Protein AF-R0D579-F1 (afdb_monomer_lite)

Secondary structure (DSSP, 8-state):
------GGGGGGS------EEEEEEEEEEEETTEEEEEEEEEEEEEEE-PPPS-SS---S--HHHHTT-TTS--

Foldseek 3Di:
DDDDDDPVCPVVPDPCLPWDKDQWDWAWDADPNDIDIDIGGDPDIDTDGDDDVPPDPDDPPPVVCVHVPPVVPD

Structure (mmCIF, N/CA/C/O backbone):
data_AF-R0D579-F1
#
_entry.id   AF-R0D579-F1
#
loop_
_atom_site.group_PDB
_atom_site.id
_atom_site.type_symbol
_atom_site.label_atom_id
_atom_site.label_alt_id
_atom_site.label_comp_id
_atom_site.label_asym_id
_atom_site.label_entity_id
_atom_site.label_seq_id
_atom_site.pdbx_PDB_ins_code
_atom_site.Cartn_x
_atom_site.Cartn_y
_atom_site.Cartn_z
_atom_site.occupancy
_atom_site.B_iso_or_equiv
_atom_site.auth_seq_id
_atom_site.auth_comp_id
_atom_site.auth_asym_id
_atom_site.auth_atom_id
_atom_site.pdbx_PDB_model_num
ATOM 1 N N . MET A 1 1 ? 17.693 -8.289 3.915 1.00 60.19 1 MET A N 1
ATOM 2 C CA . MET A 1 1 ? 18.969 -7.543 3.922 1.00 60.19 1 MET A CA 1
ATOM 3 C C . MET A 1 1 ? 18.852 -6.523 2.808 1.00 60.19 1 MET A C 1
ATOM 5 O O . MET A 1 1 ? 18.529 -6.935 1.705 1.00 60.19 1 MET A O 1
ATOM 9 N N . ILE A 1 2 ? 18.995 -5.234 3.107 1.00 73.44 2 ILE A N 1
ATOM 10 C CA . ILE A 1 2 ? 18.970 -4.184 2.080 1.00 73.44 2 ILE A CA 1
ATOM 11 C C . ILE A 1 2 ? 20.379 -4.107 1.488 1.00 73.44 2 ILE A C 1
ATOM 13 O O . ILE A 1 2 ? 21.352 -4.088 2.242 1.00 73.44 2 ILE A O 1
ATOM 17 N N . THR A 1 3 ? 20.484 -4.134 0.163 1.00 75.88 3 THR A N 1
ATOM 18 C CA . THR A 1 3 ? 21.749 -4.060 -0.577 1.00 75.88 3 THR A CA 1
ATOM 19 C C . THR A 1 3 ? 21.845 -2.737 -1.319 1.00 75.88 3 THR A C 1
ATOM 21 O O . THR A 1 3 ? 20.840 -2.234 -1.811 1.00 75.88 3 THR A O 1
ATOM 24 N N . GLU A 1 4 ? 23.055 -2.194 -1.414 1.00 82.81 4 GLU A N 1
ATOM 25 C CA . GLU A 1 4 ? 23.343 -0.967 -2.159 1.00 82.81 4 GLU A CA 1
ATOM 26 C C . GLU A 1 4 ? 22.940 -1.090 -3.640 1.00 82.81 4 GLU A C 1
ATOM 28 O O . GLU A 1 4 ? 23.208 -2.107 -4.295 1.00 82.81 4 GLU A O 1
ATOM 33 N N . MET A 1 5 ? 22.289 -0.048 -4.163 1.00 80.44 5 MET A N 1
ATOM 34 C CA . MET A 1 5 ? 21.891 0.034 -5.566 1.00 80.44 5 MET A CA 1
ATOM 35 C C . MET A 1 5 ? 23.122 0.224 -6.458 1.00 80.44 5 MET A C 1
ATOM 37 O O . MET A 1 5 ? 24.032 0.977 -6.134 1.00 80.44 5 MET A O 1
ATOM 41 N N . LYS A 1 6 ? 23.151 -0.474 -7.595 1.00 85.25 6 LYS A N 1
ATOM 42 C CA . LYS A 1 6 ? 24.228 -0.408 -8.591 1.00 85.25 6 LYS A CA 1
ATOM 43 C C . LYS A 1 6 ? 23.604 -0.375 -9.973 1.00 85.25 6 LYS A C 1
ATOM 45 O O . LYS A 1 6 ? 22.503 -0.888 -10.148 1.00 85.25 6 LYS A O 1
ATOM 50 N N . ALA A 1 7 ? 24.334 0.120 -10.971 1.00 83.06 7 ALA A N 1
ATOM 51 C CA . ALA A 1 7 ? 23.830 0.217 -12.345 1.00 83.06 7 ALA A CA 1
ATOM 52 C C . ALA A 1 7 ? 23.316 -1.130 -12.897 1.00 83.06 7 ALA A C 1
ATOM 54 O O . ALA A 1 7 ? 22.324 -1.185 -13.616 1.00 83.06 7 ALA A O 1
ATOM 55 N N . GLY A 1 8 ? 23.941 -2.247 -12.504 1.00 81.81 8 GLY A N 1
ATOM 56 C CA . GLY A 1 8 ? 23.497 -3.591 -12.888 1.00 81.81 8 GLY A CA 1
ATOM 57 C C . GLY A 1 8 ? 22.137 -4.019 -12.317 1.00 81.81 8 GLY A C 1
ATOM 58 O O . GLY A 1 8 ? 21.577 -4.988 -12.825 1.00 81.81 8 GLY A O 1
ATOM 59 N N . HIS A 1 9 ? 21.623 -3.319 -11.301 1.00 83.44 9 HIS A N 1
ATOM 60 C CA . HIS A 1 9 ? 20.314 -3.550 -10.680 1.00 83.44 9 HIS A CA 1
ATOM 61 C C . HIS A 1 9 ? 19.193 -2.724 -11.331 1.00 83.44 9 HIS A C 1
ATOM 63 O O . HIS A 1 9 ? 18.032 -2.935 -11.013 1.00 83.44 9 HIS A O 1
ATOM 69 N N . LEU A 1 10 ? 19.499 -1.810 -12.266 1.00 77.81 10 LEU A N 1
ATOM 70 C CA . LEU A 1 10 ? 18.470 -0.998 -12.940 1.00 77.81 10 LEU A CA 1
ATOM 71 C C . LEU A 1 10 ? 17.466 -1.852 -13.720 1.00 77.81 10 LEU A C 1
ATOM 73 O O . LEU A 1 10 ? 16.294 -1.519 -13.799 1.00 77.81 10 LEU A O 1
ATOM 77 N N . LYS A 1 11 ? 17.914 -2.991 -14.251 1.00 74.75 11 LYS A N 1
ATOM 78 C CA . LYS A 1 11 ? 17.052 -3.982 -14.913 1.00 74.75 11 LYS A CA 1
ATOM 79 C C . LYS A 1 11 ? 16.039 -4.647 -13.968 1.00 74.75 11 LYS A C 1
ATOM 81 O O . LYS A 1 11 ? 15.108 -5.279 -14.449 1.00 74.75 11 LYS A O 1
ATOM 86 N N . ASP A 1 12 ? 16.294 -4.584 -12.661 1.00 74.50 12 ASP A N 1
ATOM 87 C CA . ASP A 1 12 ? 15.444 -5.160 -11.621 1.00 74.50 12 ASP A CA 1
ATOM 88 C C . ASP A 1 12 ? 14.411 -4.125 -11.125 1.00 74.50 12 ASP A C 1
ATOM 90 O O . ASP A 1 12 ? 13.551 -4.463 -10.312 1.00 74.50 12 ASP A O 1
ATOM 94 N N . ILE A 1 13 ? 14.485 -2.872 -11.608 1.00 73.88 13 ILE A N 1
ATOM 95 C CA . ILE A 1 13 ? 13.425 -1.878 -11.440 1.00 73.88 13 ILE A CA 1
ATOM 96 C C . ILE A 1 13 ? 12.258 -2.333 -12.304 1.00 73.88 13 ILE A C 1
ATOM 98 O O . ILE A 1 13 ? 12.267 -2.222 -13.531 1.00 73.88 13 ILE A O 1
ATOM 102 N N . ASP A 1 14 ? 11.265 -2.888 -11.632 1.00 67.19 14 ASP A N 1
ATOM 103 C CA . ASP A 1 14 ? 10.020 -3.285 -12.249 1.00 67.19 14 ASP A CA 1
ATOM 104 C C . ASP A 1 14 ? 9.315 -2.005 -12.750 1.00 67.19 14 ASP A C 1
ATOM 106 O O . ASP A 1 14 ? 9.108 -1.067 -11.977 1.00 67.19 14 ASP A O 1
ATOM 110 N N . LYS A 1 15 ? 8.919 -1.970 -14.032 1.00 63.81 15 LYS A N 1
ATOM 111 C CA . LYS A 1 15 ? 7.973 -0.971 -14.574 1.00 63.81 15 LYS A CA 1
ATOM 112 C C . LYS A 1 15 ? 6.541 -1.540 -14.702 1.00 63.81 15 LYS A C 1
ATOM 114 O O . LYS A 1 15 ? 5.965 -1.430 -15.783 1.00 63.81 15 LYS A O 1
ATOM 119 N N . PRO A 1 16 ? 5.925 -2.198 -13.695 1.00 59.09 16 PRO A N 1
ATOM 120 C CA . PRO A 1 16 ? 4.550 -2.633 -13.816 1.00 59.09 16 PRO A CA 1
ATOM 121 C C . PRO A 1 16 ? 3.648 -1.455 -13.446 1.00 59.09 16 PRO A C 1
ATOM 123 O O . PRO A 1 16 ? 3.163 -1.331 -12.323 1.00 59.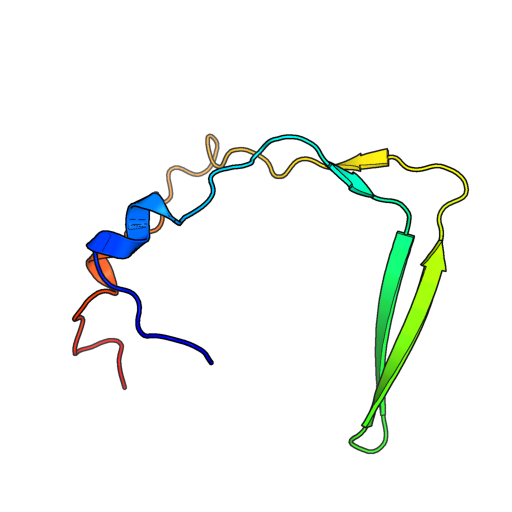09 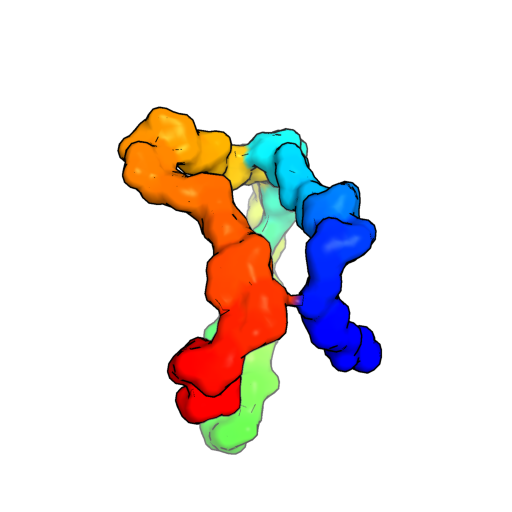16 PRO A O 1
ATOM 126 N N . SER A 1 17 ? 3.373 -0.606 -14.429 1.00 65.00 17 SER A N 1
ATOM 127 C CA . SER A 1 17 ? 2.137 0.180 -14.461 1.00 65.00 17 SER A CA 1
ATOM 128 C C . SER A 1 17 ? 0.909 -0.699 -14.756 1.00 65.00 17 SER A C 1
ATOM 130 O O . SER A 1 17 ? -0.220 -0.206 -14.824 1.00 65.00 17 SER A O 1
ATOM 132 N N . GLU A 1 18 ? 1.101 -2.023 -14.873 1.00 76.38 18 GLU A N 1
ATOM 133 C CA . GLU A 1 18 ? 0.022 -2.995 -15.005 1.00 76.38 18 GLU A CA 1
ATOM 134 C C . GLU A 1 18 ? -0.979 -2.871 -13.840 1.00 76.38 18 GLU A C 1
ATOM 136 O O . GLU A 1 18 ? -0.592 -2.880 -12.665 1.00 76.38 18 GLU A O 1
ATOM 141 N N . PRO A 1 19 ? -2.286 -2.762 -14.140 1.00 87.31 19 PRO A N 1
ATOM 142 C CA . PRO A 1 19 ? -3.307 -2.708 -13.109 1.00 87.31 19 PRO A CA 1
ATOM 143 C C . PRO A 1 19 ? -3.284 -3.954 -12.217 1.00 87.31 19 PRO A C 1
ATOM 145 O O . PRO A 1 19 ? -3.229 -5.080 -12.709 1.00 87.31 19 PRO A O 1
ATOM 148 N N . PHE A 1 20 ? -3.430 -3.761 -10.907 1.00 89.81 20 PHE A N 1
ATOM 149 C CA . PHE A 1 20 ? -3.515 -4.841 -9.922 1.00 89.81 20 PHE A CA 1
ATOM 150 C C . PHE A 1 20 ? -4.786 -4.733 -9.078 1.00 89.81 20 PHE A C 1
ATOM 152 O O . PHE A 1 20 ? -5.338 -3.649 -8.872 1.00 89.81 20 PHE A O 1
ATOM 159 N N . GLU A 1 21 ? -5.269 -5.872 -8.582 1.00 94.75 21 GLU A N 1
ATOM 160 C CA . GLU A 1 21 ? -6.464 -5.917 -7.742 1.00 94.75 21 GLU A CA 1
ATOM 161 C C . GLU A 1 21 ? -6.172 -5.425 -6.321 1.00 94.75 21 GLU A C 1
ATOM 163 O O . GLU A 1 21 ? -5.272 -5.903 -5.629 1.00 94.75 21 GLU A O 1
ATOM 168 N N . VAL A 1 22 ? -7.000 -4.496 -5.854 1.00 95.62 22 VAL A N 1
ATOM 169 C CA . VAL A 1 22 ? -7.005 -3.996 -4.485 1.00 95.62 22 VAL A CA 1
ATOM 170 C C . VAL A 1 22 ? -8.246 -4.522 -3.775 1.00 95.62 22 VAL A C 1
ATOM 172 O O . VAL A 1 22 ? -9.375 -4.167 -4.109 1.00 95.62 22 VAL A O 1
ATOM 175 N N . ILE A 1 23 ? -8.026 -5.350 -2.755 1.00 97.81 23 ILE A N 1
ATOM 176 C CA . ILE A 1 23 ? -9.089 -6.030 -1.993 1.00 97.81 23 ILE A CA 1
ATOM 177 C C . ILE A 1 23 ? -9.443 -5.339 -0.670 1.00 97.81 23 ILE A C 1
ATOM 179 O O . ILE A 1 23 ? -10.412 -5.702 -0.007 1.00 97.81 23 ILE A O 1
ATOM 183 N N . GLY A 1 24 ? -8.648 -4.360 -0.249 1.00 97.38 24 GLY A N 1
ATOM 184 C CA . GLY A 1 24 ? -8.802 -3.718 1.048 1.00 97.38 24 GLY A CA 1
ATOM 185 C C . GLY A 1 24 ? -7.725 -2.677 1.314 1.00 97.38 24 GLY A C 1
ATOM 186 O O . GLY A 1 24 ? -6.993 -2.265 0.412 1.00 97.38 24 GLY A O 1
ATOM 187 N N . LYS A 1 25 ? -7.627 -2.247 2.569 1.00 96.69 25 LYS A N 1
ATOM 188 C CA . LYS A 1 25 ? -6.555 -1.379 3.059 1.00 96.69 25 LYS A CA 1
ATOM 189 C C . LYS A 1 25 ? -6.205 -1.679 4.510 1.00 96.69 25 LYS A C 1
ATOM 191 O O . LYS A 1 25 ? -7.056 -2.079 5.302 1.00 96.69 25 LYS A O 1
ATOM 196 N N . ILE A 1 26 ? -4.954 -1.403 4.853 1.00 97.69 26 ILE A N 1
ATOM 197 C CA . ILE A 1 26 ? -4.464 -1.376 6.228 1.00 97.69 26 ILE A CA 1
ATOM 198 C C . ILE A 1 26 ? -4.548 0.069 6.723 1.00 97.69 26 ILE A C 1
ATOM 200 O O . ILE A 1 26 ? -4.094 0.990 6.046 1.00 97.69 26 ILE A O 1
ATOM 204 N N . ILE A 1 27 ? -5.136 0.272 7.898 1.00 97.38 27 ILE A N 1
ATOM 205 C CA . ILE A 1 27 ? -5.217 1.566 8.574 1.00 97.38 27 ILE A CA 1
ATOM 206 C C . ILE A 1 27 ? -4.238 1.520 9.752 1.00 97.38 27 ILE A C 1
ATOM 208 O O . ILE A 1 27 ? -4.568 0.926 10.783 1.00 97.38 27 ILE A O 1
ATOM 212 N N . PRO A 1 28 ? -3.025 2.079 9.611 1.00 97.38 28 PRO A N 1
ATOM 213 C CA . PRO A 1 28 ? -2.059 2.100 10.696 1.00 97.38 28 PRO A CA 1
ATOM 214 C C . PRO A 1 28 ? -2.436 3.157 11.741 1.00 97.38 28 PRO A C 1
ATOM 216 O O . PRO A 1 28 ? -2.990 4.210 11.423 1.00 97.38 28 PRO A O 1
ATOM 219 N N . ARG A 1 29 ? -2.098 2.889 13.000 1.00 97.44 29 ARG A N 1
ATOM 220 C CA . ARG A 1 29 ? -2.257 3.807 14.130 1.00 97.44 29 ARG A CA 1
ATOM 221 C C . ARG A 1 29 ? -1.020 3.736 15.010 1.00 97.44 29 ARG A C 1
ATOM 223 O O . ARG A 1 29 ? -0.643 2.657 15.460 1.00 97.44 29 ARG A O 1
ATOM 230 N N . TYR A 1 30 ? -0.424 4.892 15.272 1.00 96.94 30 TYR A N 1
ATOM 231 C CA . TYR A 1 30 ? 0.702 5.025 16.186 1.00 96.94 30 TYR A CA 1
ATOM 232 C C . TYR A 1 30 ? 0.237 5.632 17.507 1.00 96.94 30 TYR A C 1
ATOM 234 O O . TYR A 1 30 ? -0.323 6.727 17.523 1.00 96.94 30 TYR A O 1
ATOM 242 N N . GLU A 1 31 ? 0.443 4.916 18.608 1.00 96.56 31 GLU A N 1
ATOM 243 C CA . GLU A 1 31 ? 0.040 5.350 19.944 1.00 96.56 31 GLU A CA 1
ATOM 244 C C . GLU A 1 31 ? 0.920 4.686 21.005 1.00 96.56 31 GLU A C 1
ATOM 246 O O . GLU A 1 31 ? 1.266 3.513 20.881 1.00 96.56 31 GLU A O 1
ATOM 251 N N . ASN A 1 32 ? 1.283 5.425 22.059 1.00 95.00 32 ASN A N 1
ATOM 252 C CA . ASN A 1 32 ? 2.136 4.931 23.149 1.00 95.00 32 ASN A CA 1
ATOM 253 C C . ASN A 1 32 ? 3.424 4.256 22.649 1.00 95.00 32 ASN A C 1
ATOM 255 O O . ASN A 1 32 ? 3.750 3.157 23.089 1.00 95.00 32 ASN A O 1
ATOM 259 N N . GLU A 1 33 ? 4.108 4.881 21.687 1.00 96.06 33 GLU A N 1
ATOM 260 C CA . GLU A 1 33 ? 5.342 4.364 21.068 1.00 96.06 33 GLU A CA 1
ATOM 261 C C . GLU A 1 33 ? 5.184 3.025 20.325 1.00 96.06 33 GLU A C 1
ATOM 263 O O . GLU A 1 33 ? 6.167 2.395 19.943 1.00 96.06 33 GLU A O 1
ATOM 268 N N . ASN A 1 34 ? 3.945 2.599 20.070 1.00 96.50 34 ASN A N 1
ATOM 269 C CA . ASN A 1 34 ? 3.633 1.349 19.396 1.00 96.50 34 ASN A CA 1
ATOM 270 C C . ASN A 1 34 ? 2.836 1.596 18.114 1.00 96.50 34 ASN A C 1
ATOM 272 O O . ASN A 1 34 ? 1.885 2.381 18.078 1.00 96.50 34 ASN A O 1
ATOM 276 N N . TRP A 1 35 ? 3.199 0.870 17.058 1.00 97.25 35 TRP A N 1
ATOM 277 C CA . TRP A 1 35 ? 2.391 0.772 15.849 1.00 97.25 35 TRP A CA 1
ATOM 278 C C . TRP A 1 35 ? 1.367 -0.347 16.000 1.00 97.25 35 TRP A C 1
ATOM 280 O O . TRP A 1 35 ? 1.691 -1.480 16.345 1.00 97.25 35 TRP A O 1
ATOM 290 N N . THR A 1 36 ? 0.121 -0.020 15.701 1.00 96.38 36 THR A N 1
ATOM 291 C CA . THR A 1 36 ? -0.988 -0.959 15.560 1.00 96.38 36 THR A CA 1
ATOM 292 C C . THR A 1 36 ? -1.612 -0.766 14.187 1.00 96.38 36 THR A C 1
ATOM 294 O O . THR A 1 36 ? -1.356 0.235 13.513 1.00 96.38 36 THR A O 1
ATOM 297 N N . PHE A 1 37 ? -2.422 -1.719 13.743 1.00 97.06 37 PHE A N 1
ATOM 298 C CA . PHE A 1 37 ? -3.157 -1.569 12.498 1.00 97.06 37 PHE A CA 1
ATOM 299 C C . PHE A 1 37 ? -4.531 -2.218 12.576 1.00 97.06 37 PHE A C 1
ATOM 301 O O . PHE A 1 37 ? -4.795 -3.082 13.411 1.00 97.06 37 PHE A O 1
ATOM 308 N N . THR A 1 38 ? -5.419 -1.778 11.694 1.00 97.88 38 THR A N 1
ATOM 309 C CA . THR A 1 38 ? -6.711 -2.416 11.445 1.00 97.88 38 THR A CA 1
ATOM 310 C C . THR A 1 38 ? -6.846 -2.685 9.958 1.00 97.88 38 THR A C 1
ATOM 312 O O . THR A 1 38 ? -6.536 -1.823 9.137 1.00 97.88 38 THR A O 1
ATOM 315 N N . GLU A 1 39 ? -7.306 -3.879 9.611 1.00 97.75 39 GLU A N 1
ATOM 316 C CA . GLU A 1 3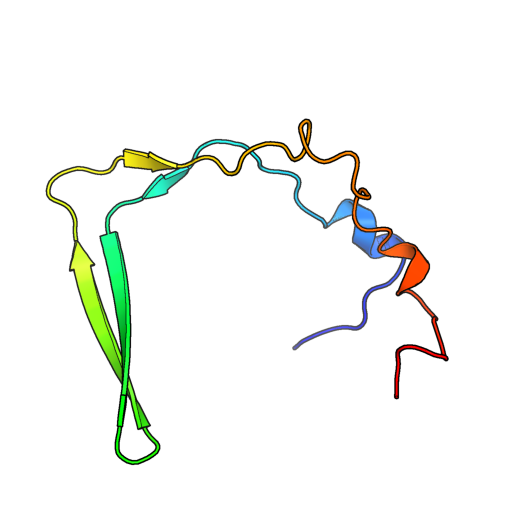9 ? -7.581 -4.265 8.231 1.00 97.75 39 GLU A CA 1
ATOM 317 C C . GLU A 1 39 ? -9.035 -3.947 7.884 1.00 97.75 39 GLU A C 1
ATOM 319 O O . GLU A 1 39 ? -9.952 -4.220 8.659 1.00 97.75 39 GLU A O 1
ATOM 324 N N . LEU A 1 40 ? -9.244 -3.366 6.707 1.00 97.88 40 LEU A N 1
ATOM 325 C CA . LEU A 1 40 ? -10.562 -3.131 6.136 1.00 97.88 40 LEU A CA 1
ATOM 326 C C . LEU A 1 40 ? -10.602 -3.772 4.753 1.00 97.88 40 LEU A C 1
ATOM 328 O O . LEU A 1 40 ? -9.900 -3.326 3.847 1.00 97.88 40 LEU A O 1
ATOM 332 N N . LEU A 1 41 ? -11.423 -4.809 4.602 1.00 97.81 41 LEU A N 1
ATOM 333 C CA . LEU A 1 41 ? -11.695 -5.450 3.316 1.00 97.81 41 LEU A CA 1
ATOM 334 C C . LEU A 1 41 ? -12.841 -4.724 2.610 1.00 97.81 41 LEU A C 1
ATOM 336 O O . LEU A 1 41 ? -13.803 -4.301 3.253 1.00 97.81 41 LEU A O 1
ATOM 340 N N . TYR A 1 42 ? -12.732 -4.566 1.296 1.00 97.31 42 TYR A N 1
ATOM 341 C CA . TYR A 1 42 ? -13.805 -4.013 0.475 1.00 97.31 42 TYR A CA 1
ATOM 342 C C . TYR A 1 42 ? -14.843 -5.088 0.141 1.00 97.31 42 TYR A C 1
ATOM 344 O O . TYR A 1 42 ? -14.545 -6.280 0.151 1.00 97.31 42 TYR A O 1
ATOM 352 N N . GLU A 1 43 ? -16.067 -4.665 -0.178 1.00 97.06 43 GLU A N 1
ATOM 353 C CA . GLU A 1 43 ? -17.139 -5.587 -0.585 1.00 97.06 43 GLU A CA 1
ATOM 354 C C . GLU A 1 43 ? -16.837 -6.280 -1.923 1.00 97.06 43 GLU A C 1
ATOM 356 O O . GLU A 1 43 ? -17.248 -7.418 -2.138 1.00 97.06 43 GLU A O 1
ATOM 361 N N . ALA A 1 44 ? -16.087 -5.610 -2.802 1.00 97.31 44 ALA A N 1
ATOM 362 C CA . ALA A 1 44 ? -15.567 -6.159 -4.045 1.00 97.31 44 ALA A CA 1
ATOM 363 C C . ALA A 1 44 ? -14.161 -5.592 -4.330 1.00 97.31 44 ALA A C 1
ATOM 365 O O . ALA A 1 44 ? -13.908 -4.425 -4.006 1.00 97.31 44 ALA A O 1
ATOM 366 N N . PRO A 1 45 ? -13.254 -6.378 -4.940 1.00 97.25 45 PRO A N 1
ATOM 367 C CA . PRO A 1 45 ? -11.972 -5.874 -5.422 1.00 97.25 45 PRO A CA 1
ATOM 368 C C . PRO A 1 45 ? -12.149 -4.802 -6.504 1.00 97.25 45 PRO A C 1
ATOM 370 O O . PRO A 1 45 ? -13.131 -4.817 -7.249 1.00 97.25 45 PRO A O 1
ATOM 373 N N . TYR A 1 46 ? -11.174 -3.905 -6.633 1.00 95.25 46 TYR A N 1
ATOM 374 C CA . TYR A 1 46 ? -11.078 -2.995 -7.778 1.00 95.25 46 TYR A CA 1
ATOM 375 C C . TYR A 1 46 ? -9.665 -2.982 -8.352 1.00 95.25 46 TYR A C 1
ATOM 377 O O . TYR A 1 46 ? -8.698 -3.209 -7.630 1.00 95.25 46 TYR A O 1
ATOM 385 N N . LEU A 1 47 ? -9.540 -2.697 -9.648 1.00 94.31 47 LEU A N 1
ATOM 386 C CA . LEU A 1 47 ? -8.238 -2.532 -10.287 1.00 94.31 47 LEU A CA 1
ATOM 387 C C . LEU A 1 47 ? -7.687 -1.138 -10.003 1.00 94.31 47 LEU A C 1
ATOM 389 O O . LEU A 1 47 ? -8.348 -0.132 -10.267 1.00 94.31 47 LEU A O 1
ATOM 393 N N . LYS A 1 48 ? -6.464 -1.089 -9.488 1.00 89.62 48 LYS A N 1
ATOM 394 C CA . LYS A 1 48 ? -5.675 0.129 -9.359 1.00 89.62 48 LYS A CA 1
ATOM 395 C C . LYS A 1 48 ? -4.502 0.035 -10.322 1.00 89.62 48 LYS A C 1
ATOM 397 O O . LYS A 1 48 ? -3.778 -0.951 -10.303 1.00 89.62 48 LYS A O 1
ATOM 402 N N . SER A 1 49 ? -4.309 1.066 -11.127 1.00 85.69 49 SER A N 1
ATOM 403 C CA . SER A 1 49 ? -3.047 1.324 -11.812 1.00 85.69 49 SER A CA 1
ATOM 404 C C . SER A 1 49 ? -2.382 2.533 -11.167 1.00 85.69 49 SER A C 1
ATOM 406 O O . SER A 1 49 ? -3.051 3.408 -10.604 1.00 85.69 49 SER A O 1
ATOM 408 N N . TYR A 1 50 ? -1.059 2.563 -11.213 1.00 79.81 50 TYR A N 1
ATOM 409 C CA . TYR A 1 50 ? -0.328 3.816 -11.087 1.00 79.81 50 TYR A CA 1
ATOM 410 C C . TYR A 1 50 ? -0.297 4.436 -12.484 1.00 79.81 50 TYR A C 1
ATOM 412 O O . TYR A 1 50 ? -0.227 3.697 -13.465 1.00 79.81 50 TYR A O 1
ATOM 420 N N . GLN A 1 51 ? -0.483 5.753 -12.590 1.00 67.44 51 GLN A N 1
ATOM 421 C CA . GLN A 1 51 ? -0.334 6.390 -13.896 1.00 67.44 51 GLN A CA 1
ATOM 422 C C . GLN A 1 51 ? 1.117 6.216 -14.336 1.00 67.44 51 GLN A C 1
ATOM 424 O O . GLN A 1 51 ? 2.016 6.354 -13.507 1.00 67.44 51 GLN A O 1
ATOM 429 N N . ASP A 1 52 ? 1.323 5.883 -15.610 1.00 63.25 52 ASP A N 1
ATOM 430 C CA . ASP A 1 52 ? 2.610 6.153 -16.233 1.00 63.25 52 ASP A CA 1
ATOM 431 C C . ASP A 1 52 ? 2.825 7.661 -16.088 1.00 63.25 52 ASP A C 1
ATOM 433 O O . ASP A 1 52 ? 1.916 8.441 -16.380 1.00 63.25 52 ASP A O 1
ATOM 437 N N . GLU A 1 53 ? 3.969 8.065 -15.549 1.00 54.12 53 GLU A N 1
ATOM 438 C CA . GLU A 1 53 ? 4.387 9.458 -15.370 1.00 54.12 53 GLU A CA 1
ATOM 439 C C . GLU A 1 53 ? 4.611 10.129 -16.749 1.00 54.12 53 GLU A C 1
ATOM 441 O O . GLU A 1 53 ? 5.689 10.610 -17.053 1.00 54.12 53 GLU A O 1
ATOM 446 N N . GLU A 1 54 ? 3.624 10.099 -17.654 1.00 50.97 54 GLU A N 1
ATOM 447 C CA . GLU A 1 54 ? 3.686 10.747 -18.974 1.00 50.97 54 GLU A CA 1
ATOM 448 C C . GLU A 1 54 ? 3.206 12.212 -18.936 1.00 50.97 54 GLU A C 1
ATOM 450 O O . GLU A 1 54 ? 3.393 12.930 -19.916 1.00 50.97 54 GLU A O 1
ATOM 455 N N . ASP A 1 55 ? 2.634 12.678 -17.816 1.00 48.59 55 ASP A N 1
ATOM 456 C CA . ASP A 1 55 ? 2.138 14.058 -17.640 1.00 48.59 55 ASP A CA 1
ATOM 457 C C . ASP A 1 55 ? 2.936 14.893 -16.612 1.00 48.59 55 ASP A C 1
ATOM 459 O O . ASP A 1 55 ? 2.581 16.042 -16.336 1.00 48.59 55 ASP A O 1
ATOM 463 N N . GLU A 1 56 ? 4.043 14.364 -16.088 1.00 46.72 56 GLU A N 1
ATOM 464 C CA . GLU A 1 56 ? 5.123 15.190 -15.551 1.00 46.72 56 GLU A CA 1
ATOM 465 C C . GLU A 1 56 ? 6.326 14.985 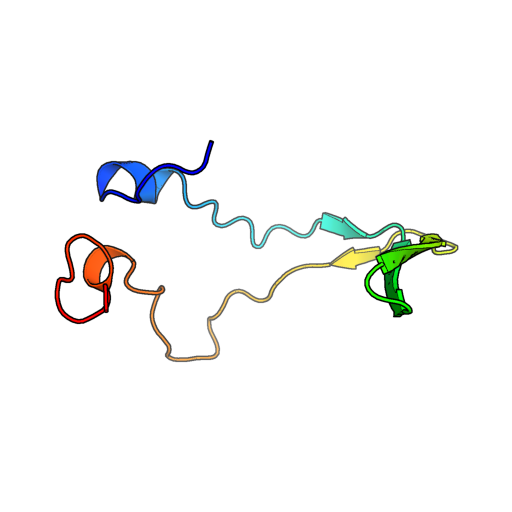-16.470 1.00 46.72 56 GLU A C 1
ATOM 467 O O . GLU A 1 56 ? 6.808 13.878 -16.676 1.00 46.72 56 GLU A O 1
ATOM 472 N N . GLU A 1 57 ? 6.811 16.069 -17.062 1.00 48.28 57 GLU A N 1
ATOM 473 C CA . GLU A 1 57 ? 8.139 16.152 -17.663 1.00 48.28 57 GLU A CA 1
ATOM 474 C C . GLU A 1 57 ? 9.192 16.065 -16.532 1.00 48.28 57 GLU A C 1
ATOM 476 O O . GLU A 1 57 ? 10.044 16.932 -16.413 1.00 48.28 57 GLU A O 1
ATOM 481 N N . ASP A 1 58 ? 9.088 15.066 -15.652 1.00 49.09 58 ASP A N 1
ATOM 482 C CA . ASP A 1 58 ? 9.998 14.782 -14.551 1.00 49.09 58 ASP A CA 1
ATOM 483 C C . ASP A 1 58 ? 10.532 13.370 -14.764 1.00 49.09 58 ASP A C 1
ATOM 485 O O . ASP A 1 58 ? 9.834 12.372 -14.632 1.00 49.09 58 ASP A O 1
ATOM 489 N N . GLU A 1 59 ? 11.795 13.348 -15.187 1.00 51.72 59 GLU A N 1
ATOM 490 C CA . GLU A 1 59 ? 12.801 12.401 -14.729 1.00 51.72 59 GLU A CA 1
ATOM 491 C C . GLU A 1 59 ? 12.275 10.979 -14.494 1.00 51.72 59 GLU A C 1
ATOM 493 O O . GLU A 1 59 ? 11.855 10.642 -13.390 1.00 51.72 59 GLU A O 1
ATOM 498 N N . GLU A 1 60 ? 12.449 10.092 -15.488 1.00 51.44 60 GLU A N 1
ATOM 499 C CA . GLU A 1 60 ? 12.826 8.703 -15.200 1.00 51.44 60 GLU A CA 1
ATOM 500 C C . GLU A 1 60 ? 13.890 8.804 -14.116 1.00 51.44 60 GLU A C 1
ATOM 502 O O . GLU A 1 60 ? 15.012 9.180 -14.452 1.00 51.44 60 GLU A O 1
ATOM 507 N N . ALA A 1 61 ? 13.483 8.643 -12.845 1.00 54.22 61 ALA A N 1
ATOM 508 C CA . ALA A 1 61 ? 14.255 9.084 -11.694 1.00 54.22 61 ALA A CA 1
ATOM 509 C C . ALA A 1 61 ? 15.658 8.586 -11.940 1.00 54.22 61 ALA A C 1
ATOM 511 O O . ALA A 1 61 ? 15.824 7.363 -12.015 1.00 54.22 61 ALA A O 1
ATOM 512 N N . ASP A 1 62 ? 16.593 9.503 -12.231 1.00 62.84 62 ASP A N 1
ATOM 513 C CA . ASP A 1 62 ? 17.864 9.123 -12.830 1.00 62.84 62 ASP A CA 1
ATOM 514 C C . ASP A 1 62 ? 18.629 8.421 -11.724 1.00 62.84 62 ASP A C 1
ATOM 516 O O . ASP A 1 62 ? 19.387 9.007 -10.961 1.00 62.84 62 ASP A O 1
ATOM 520 N N . CYS A 1 63 ? 18.338 7.139 -11.539 1.00 68.50 63 CYS A N 1
ATOM 521 C CA . CYS A 1 63 ? 18.851 6.329 -10.460 1.00 68.50 63 CYS A CA 1
ATOM 522 C C . CYS A 1 63 ? 20.380 6.275 -10.593 1.00 68.50 63 CYS A C 1
ATOM 524 O O . CYS A 1 63 ? 21.069 6.026 -9.606 1.00 68.50 63 CYS A O 1
ATOM 526 N N . LEU A 1 64 ? 20.911 6.581 -11.788 1.00 69.81 64 LEU A N 1
ATOM 527 C CA . LEU A 1 64 ? 22.321 6.840 -12.052 1.00 69.81 64 LEU A CA 1
ATOM 528 C C . LEU A 1 64 ? 22.849 8.076 -11.312 1.00 69.81 64 LEU A C 1
ATOM 530 O O . LEU A 1 64 ? 23.966 8.011 -10.815 1.00 69.81 64 LEU A O 1
ATOM 534 N N . GLU A 1 65 ? 22.071 9.151 -11.162 1.00 70.56 65 GLU A N 1
ATOM 535 C CA . GLU A 1 65 ? 22.428 10.346 -10.377 1.00 70.56 65 GLU A CA 1
ATOM 536 C C . GLU A 1 65 ? 22.620 10.031 -8.886 1.00 70.56 65 GLU A C 1
ATOM 538 O O . GLU A 1 65 ? 23.259 10.798 -8.167 1.00 70.56 65 GLU A O 1
ATOM 543 N N . TYR A 1 66 ? 22.084 8.908 -8.402 1.00 72.12 66 TYR A N 1
ATOM 544 C CA . TYR A 1 66 ? 22.207 8.465 -7.010 1.00 72.12 66 TYR A CA 1
ATOM 545 C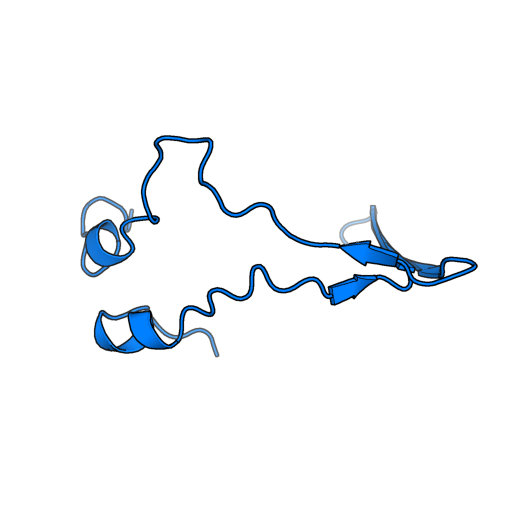 C . TYR A 1 66 ? 23.214 7.325 -6.823 1.00 72.12 66 TYR A C 1
ATOM 547 O O . TYR A 1 66 ? 23.641 7.067 -5.695 1.00 72.12 66 TYR A O 1
ATOM 555 N N . ILE A 1 67 ? 23.626 6.653 -7.901 1.00 79.88 67 ILE A N 1
ATOM 556 C CA . ILE A 1 67 ? 24.697 5.655 -7.857 1.00 79.88 67 ILE A CA 1
ATOM 557 C C . ILE A 1 67 ? 26.030 6.396 -7.721 1.00 79.88 67 ILE A C 1
ATOM 559 O O . ILE A 1 67 ? 26.357 7.265 -8.522 1.00 79.88 67 ILE A O 1
ATOM 563 N N . ASP A 1 68 ? 26.799 6.056 -6.688 1.00 74.69 68 ASP A N 1
ATOM 564 C CA . A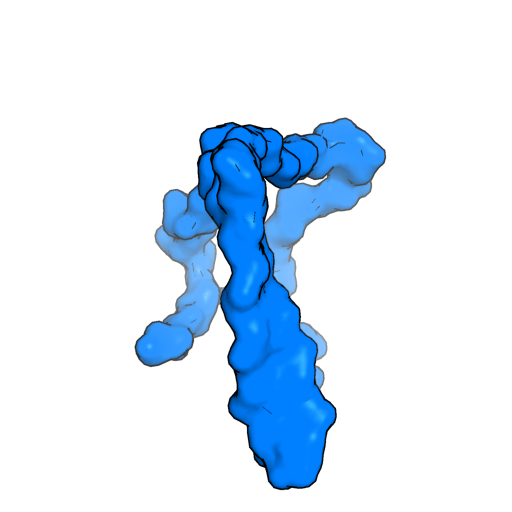SP A 1 68 ? 28.124 6.627 -6.408 1.00 74.69 68 ASP A CA 1
ATOM 565 C C . ASP A 1 68 ? 28.149 8.157 -6.156 1.00 74.69 68 ASP A C 1
ATOM 567 O O . ASP A 1 68 ? 29.219 8.771 -6.145 1.00 74.69 68 ASP A O 1
ATOM 571 N N . ASN A 1 69 ? 26.997 8.792 -5.899 1.00 74.94 69 ASN A N 1
ATOM 572 C CA . ASN A 1 69 ? 26.922 10.232 -5.644 1.00 74.94 69 ASN A CA 1
ATOM 573 C C . ASN A 1 69 ? 27.347 10.583 -4.211 1.00 74.94 69 ASN A C 1
ATOM 575 O O . ASN A 1 69 ? 26.567 10.512 -3.262 1.00 74.94 69 ASN A O 1
ATOM 579 N N . THR A 1 70 ? 28.597 11.015 -4.060 1.00 67.94 70 THR A N 1
ATOM 580 C CA . THR A 1 70 ? 29.200 11.356 -2.764 1.00 67.94 70 THR A CA 1
ATOM 581 C C . THR A 1 70 ? 28.586 12.575 -2.074 1.00 67.94 70 THR A C 1
ATOM 583 O O . THR A 1 70 ? 28.737 12.705 -0.859 1.00 67.94 70 THR A O 1
ATOM 586 N N . ASP A 1 71 ? 27.887 13.448 -2.804 1.00 69.44 71 ASP A N 1
ATOM 587 C CA . ASP A 1 71 ? 27.278 14.662 -2.247 1.00 69.44 71 ASP A CA 1
ATOM 588 C C . ASP A 1 71 ? 25.894 14.396 -1.631 1.00 69.44 71 ASP A C 1
ATOM 590 O O . ASP A 1 71 ? 25.477 15.117 -0.723 1.00 69.44 71 ASP A O 1
ATOM 594 N N . LYS A 1 72 ? 25.204 13.328 -2.061 1.00 59.59 72 LYS A N 1
ATOM 595 C CA . LYS A 1 72 ? 23.880 12.922 -1.547 1.00 59.59 72 LYS A CA 1
ATOM 596 C C . LYS A 1 72 ? 23.928 11.846 -0.446 1.00 59.59 72 LYS A C 1
ATOM 598 O O . LYS A 1 72 ? 22.884 11.436 0.049 1.00 59.59 72 LYS A O 1
ATOM 603 N N . ILE A 1 73 ? 25.120 11.411 -0.027 1.00 58.22 73 ILE A N 1
ATOM 604 C CA . ILE A 1 73 ? 25.335 10.386 1.022 1.00 58.22 73 ILE A CA 1
ATOM 605 C C . ILE A 1 73 ? 25.504 11.014 2.435 1.00 58.22 73 ILE A C 1
ATOM 607 O O . ILE A 1 73 ? 25.880 10.326 3.384 1.00 58.22 73 ILE A O 1
ATOM 611 N N . ARG A 1 74 ? 25.231 12.316 2.621 1.00 51.66 74 ARG A N 1
ATOM 612 C CA . ARG A 1 74 ? 25.488 13.027 3.890 1.00 51.66 74 ARG A CA 1
ATOM 613 C C . ARG A 1 74 ? 24.264 13.256 4.772 1.00 51.66 74 ARG A C 1
ATOM 615 O O . ARG A 1 74 ? 23.229 13.707 4.243 1.00 51.66 74 ARG A O 1
#

Organism: NCBI:txid999406

Radius of gyration: 18.17 Å; chains: 1; bounding box: 46×24×42 Å

pLDDT: mean 79.06, std 16.66, range [46.72, 97.88]

Sequence (74 aa):
MITEMKAGHLKDIDKPSEPFEVIGKIIPRYENENWTFTELLYEAPYLKSYQDEEDEEDEEADCLEYIDNTDKIR